Protein AF-A0AB35I0H0-F1 (afdb_monomer_lite)

pLDDT: mean 89.59, std 9.56, range [46.78, 97.0]

Organism: Microbulbifer thermotolerans (NCBI:txid252514)

Radius of gyration: 13.0 Å; chains: 1; bounding box: 30×28×30 Å

Secondary structure (DSSP, 8-state):
-EEEEEE-STT--EEEE-HHHHHHSPTTS-----B-THHHHTTT--TTS-SEEEEEEESS------------TT-GGG-SB----

Sequence (85 aa):
EVRASVDCGSDCAGSLSLQESLQQIPVNEWTEMSIDLQCFAKQGVDFSRVESSLLLESEKPLSLAVADIKYVPAGAESTTLRCDG

Structure (mmCIF, N/CA/C/O backbone):
data_AF-A0AB35I0H0-F1
#
_entry.id   AF-A0AB35I0H0-F1
#
loop_
_atom_site.group_PDB
_atom_site.id
_atom_site.type_symbol
_atom_site.label_atom_id
_atom_site.label_alt_id
_atom_site.label_comp_id
_atom_site.label_asym_id
_atom_site.label_entity_id
_atom_site.label_seq_id
_atom_site.pdbx_PDB_ins_code
_atom_site.Cartn_x
_atom_site.Cartn_y
_atom_site.Cartn_z
_atom_site.occupancy
_atom_site.B_iso_or_equiv
_atom_site.auth_seq_id
_atom_site.auth_comp_id
_atom_site.auth_asym_id
_atom_site.auth_atom_id
_atom_site.pdbx_PDB_model_num
ATOM 1 N N . GLU A 1 1 ? -0.620 -5.401 13.632 1.00 90.69 1 GLU A N 1
ATOM 2 C CA . GLU A 1 1 ? -0.360 -4.535 12.472 1.00 90.69 1 GLU A CA 1
ATOM 3 C C . GLU A 1 1 ? -1.391 -4.845 11.387 1.00 90.69 1 GLU A C 1
ATOM 5 O O . GLU A 1 1 ? -1.957 -5.941 11.402 1.00 90.69 1 GLU A O 1
ATOM 10 N N . VAL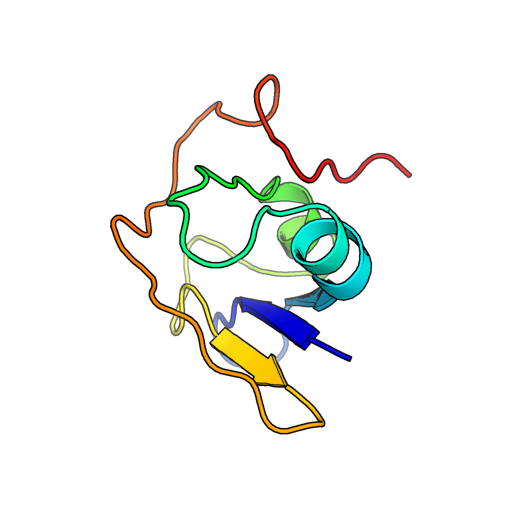 A 1 2 ? -1.659 -3.896 10.487 1.00 94.62 2 VAL A N 1
ATOM 11 C CA . VAL A 1 2 ? -2.429 -4.115 9.250 1.00 94.62 2 VAL A CA 1
ATOM 12 C C . VAL A 1 2 ? -1.600 -3.590 8.087 1.00 94.62 2 VAL A C 1
ATOM 14 O O . VAL A 1 2 ? -1.093 -2.471 8.176 1.00 94.62 2 VAL A O 1
ATOM 17 N N . ARG A 1 3 ? -1.465 -4.373 7.017 1.00 95.69 3 ARG A N 1
ATOM 18 C CA . ARG A 1 3 ? -0.667 -4.030 5.837 1.00 95.69 3 ARG A CA 1
ATOM 19 C C . ARG A 1 3 ? -1.481 -4.072 4.559 1.00 95.69 3 ARG A C 1
ATOM 21 O O . ARG A 1 3 ? -2.382 -4.896 4.425 1.00 95.69 3 ARG A O 1
ATOM 28 N N . ALA A 1 4 ? -1.118 -3.188 3.637 1.00 95.94 4 ALA A N 1
ATOM 29 C CA . ALA A 1 4 ? -1.513 -3.257 2.241 1.00 95.94 4 ALA A CA 1
ATOM 30 C C . ALA A 1 4 ? -0.294 -3.590 1.390 1.00 95.94 4 ALA A C 1
ATOM 32 O O . ALA A 1 4 ? 0.746 -2.942 1.526 1.00 95.94 4 ALA A O 1
ATOM 33 N N . SER A 1 5 ? -0.451 -4.560 0.497 1.00 96.50 5 SER A N 1
ATOM 34 C CA . SER A 1 5 ? 0.610 -5.009 -0.399 1.00 96.50 5 SER A CA 1
ATOM 35 C C . SER A 1 5 ? 0.134 -5.012 -1.852 1.00 96.50 5 SER A C 1
ATOM 37 O O . SER A 1 5 ? -1.048 -5.235 -2.129 1.00 96.50 5 SER A O 1
ATOM 39 N N . VAL A 1 6 ? 1.066 -4.773 -2.773 1.00 97.00 6 VAL A N 1
ATOM 40 C CA . VAL A 1 6 ? 0.900 -4.996 -4.216 1.00 97.00 6 VAL A CA 1
ATOM 41 C C . VAL A 1 6 ? 1.933 -6.029 -4.639 1.00 97.00 6 VAL A C 1
ATOM 43 O O . VAL A 1 6 ? 3.100 -5.917 -4.262 1.00 97.00 6 VAL A O 1
ATOM 46 N N . ASP A 1 7 ? 1.501 -7.018 -5.416 1.00 95.69 7 ASP A N 1
ATOM 47 C CA . ASP A 1 7 ? 2.348 -8.092 -5.936 1.00 95.69 7 ASP A CA 1
ATOM 48 C C . ASP A 1 7 ? 2.299 -8.100 -7.475 1.00 95.69 7 ASP A C 1
ATOM 50 O O . ASP A 1 7 ? 1.217 -8.026 -8.071 1.00 95.69 7 ASP A O 1
ATOM 54 N N . CYS A 1 8 ? 3.464 -8.170 -8.120 1.00 95.25 8 CYS A N 1
ATOM 55 C CA . CYS A 1 8 ? 3.616 -8.300 -9.575 1.00 95.25 8 CYS A CA 1
ATOM 56 C C . CYS A 1 8 ? 4.422 -9.540 -10.008 1.00 95.25 8 CYS A C 1
ATOM 58 O O . CYS A 1 8 ? 4.956 -9.594 -11.123 1.00 95.25 8 CYS A O 1
ATOM 60 N N . GLY A 1 9 ? 4.523 -10.533 -9.122 1.00 92.44 9 GLY A N 1
ATOM 61 C CA . GLY A 1 9 ? 5.250 -11.775 -9.330 1.00 92.44 9 GLY A CA 1
ATOM 62 C C . GLY A 1 9 ? 6.646 -11.757 -8.702 1.00 92.44 9 GLY A C 1
ATOM 63 O O . GLY A 1 9 ? 6.908 -11.113 -7.685 1.00 92.44 9 GLY A O 1
ATOM 64 N N . SER A 1 10 ? 7.567 -12.518 -9.298 1.00 90.06 10 SER A N 1
ATOM 65 C CA . SER A 1 10 ? 8.890 -12.779 -8.717 1.00 90.06 10 SER A CA 1
ATOM 66 C C . SER A 1 10 ? 9.688 -1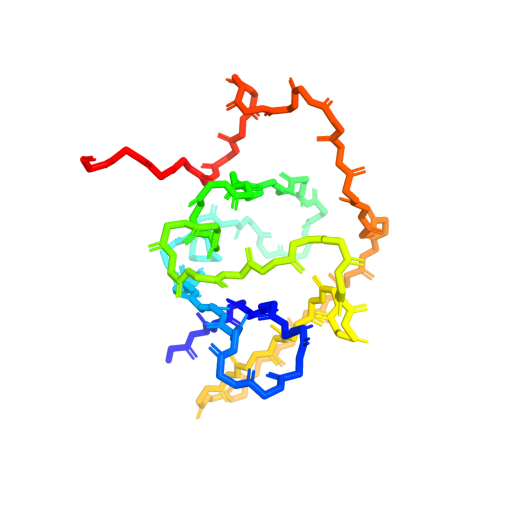1.502 -8.433 1.00 90.06 10 SER A C 1
ATOM 68 O O . SER A 1 10 ? 9.998 -10.743 -9.350 1.00 90.06 10 SER A O 1
ATOM 70 N N . ASP A 1 11 ? 10.060 -11.333 -7.161 1.00 87.06 11 ASP A N 1
ATOM 71 C CA . ASP A 1 11 ? 10.932 -10.275 -6.640 1.00 87.06 11 ASP A CA 1
ATOM 72 C C . ASP A 1 11 ? 10.469 -8.836 -6.932 1.00 87.06 11 ASP A C 1
ATOM 74 O O . ASP A 1 11 ? 11.297 -7.934 -7.053 1.00 87.06 11 ASP A O 1
ATOM 78 N N . CYS A 1 12 ? 9.156 -8.594 -7.036 1.00 92.94 12 CYS A N 1
ATOM 79 C CA . CYS A 1 12 ? 8.637 -7.246 -7.296 1.00 92.94 12 CYS A CA 1
ATOM 80 C C . CYS A 1 12 ? 7.419 -6.851 -6.442 1.00 92.94 12 CYS A C 1
ATOM 82 O O . CYS A 1 12 ? 6.626 -6.008 -6.835 1.00 92.94 12 CYS A O 1
ATOM 84 N N . ALA A 1 13 ? 7.262 -7.416 -5.245 1.00 94.94 13 ALA A N 1
ATOM 85 C CA . ALA A 1 13 ? 6.205 -7.009 -4.317 1.00 94.94 13 ALA A CA 1
ATOM 86 C C . ALA A 1 13 ? 6.612 -5.806 -3.443 1.00 94.94 13 ALA A C 1
ATOM 88 O O . ALA A 1 13 ? 7.785 -5.611 -3.128 1.00 94.94 13 ALA A O 1
ATOM 89 N N . GLY A 1 14 ? 5.627 -5.026 -2.999 1.00 95.44 14 GLY A N 1
ATOM 90 C CA . GLY A 1 14 ? 5.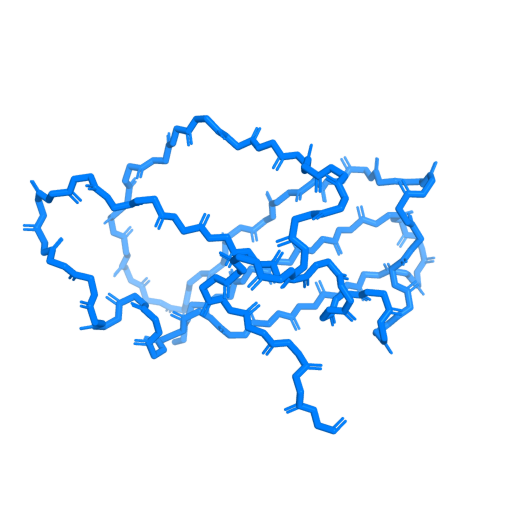816 -3.909 -2.070 1.00 95.44 14 GLY A CA 1
ATOM 91 C C . GLY A 1 14 ? 4.697 -3.859 -1.040 1.00 95.44 14 GLY A C 1
ATOM 92 O O . GLY A 1 14 ? 3.557 -4.202 -1.349 1.00 95.44 14 GLY A O 1
ATOM 93 N N . SER A 1 15 ? 5.009 -3.419 0.179 1.00 95.50 15 SER A N 1
ATOM 94 C CA . SER A 1 15 ? 4.059 -3.386 1.295 1.00 95.50 15 SER A CA 1
ATOM 95 C C . SER A 1 15 ? 4.182 -2.101 2.110 1.00 95.50 15 SER A C 1
ATOM 97 O O . SER A 1 15 ? 5.275 -1.562 2.283 1.00 95.50 15 SER A O 1
ATOM 99 N N . LEU A 1 16 ? 3.070 -1.601 2.643 1.00 94.25 16 LEU A N 1
ATOM 100 C CA . LEU A 1 16 ? 3.068 -0.530 3.639 1.00 94.25 16 LEU A CA 1
ATOM 101 C C . LEU A 1 16 ? 2.117 -0.846 4.790 1.00 94.25 16 LEU A C 1
ATOM 103 O O . LEU A 1 16 ? 1.117 -1.550 4.636 1.00 94.25 16 LEU A O 1
ATOM 107 N N . SER A 1 17 ? 2.418 -0.275 5.953 1.00 93.81 17 SER A N 1
ATOM 108 C CA . SER A 1 17 ? 1.512 -0.314 7.096 1.00 93.81 17 SER A CA 1
ATOM 109 C C . SER A 1 17 ? 0.340 0.642 6.879 1.00 93.81 17 SER A C 1
ATOM 111 O O . SER A 1 17 ? 0.532 1.805 6.535 1.00 93.81 17 SER A O 1
ATOM 113 N N . LEU A 1 18 ? -0.873 0.154 7.132 1.00 92.88 18 LEU A N 1
ATOM 114 C CA . LEU A 1 18 ? -2.101 0.951 7.202 1.00 92.88 18 LEU A CA 1
ATOM 115 C C . LEU A 1 18 ? -2.509 1.266 8.649 1.00 92.88 18 LEU A C 1
ATOM 117 O O . LEU A 1 18 ? -3.590 1.803 8.887 1.00 92.88 18 LEU A O 1
ATOM 121 N N . GLN A 1 19 ? -1.685 0.891 9.632 1.00 92.38 19 GLN A N 1
ATOM 122 C CA . GLN A 1 19 ? -2.087 0.859 11.037 1.00 92.38 19 GLN A CA 1
ATOM 123 C C . GLN A 1 19 ? -2.551 2.221 11.565 1.00 92.38 19 GLN A C 1
ATOM 125 O O . GLN A 1 19 ? -3.583 2.282 12.233 1.00 92.38 19 GLN A O 1
ATOM 130 N N . GLU A 1 20 ? -1.797 3.285 11.288 1.00 90.75 20 GLU A N 1
ATOM 131 C CA . GLU A 1 20 ? -2.110 4.636 11.766 1.00 90.75 20 GLU A CA 1
ATOM 132 C C . GLU A 1 20 ? -3.338 5.205 11.050 1.00 90.75 20 GLU A C 1
ATOM 134 O O . GLU A 1 20 ? -4.242 5.727 11.698 1.00 90.75 20 GLU A O 1
ATOM 139 N N . SER A 1 21 ? -3.430 5.028 9.729 1.00 90.19 21 SER A N 1
ATOM 140 C CA . SER A 1 21 ? -4.566 5.520 8.943 1.00 90.19 21 SER A CA 1
ATOM 141 C C . SER A 1 21 ? -5.876 4.854 9.348 1.00 90.19 21 SER A C 1
ATOM 143 O O . SER A 1 21 ? -6.873 5.540 9.537 1.00 90.19 21 SER A O 1
ATOM 145 N N . LEU A 1 22 ? -5.881 3.533 9.555 1.00 91.00 22 LEU A N 1
ATOM 146 C CA . LEU A 1 22 ? -7.082 2.817 9.994 1.00 91.00 22 LEU A CA 1
ATOM 147 C C . LEU A 1 22 ? -7.523 3.214 11.410 1.00 91.00 22 LEU A C 1
ATOM 149 O O . LEU A 1 22 ? -8.714 3.183 11.698 1.00 91.00 22 LEU A O 1
ATOM 153 N N . GLN A 1 23 ? -6.597 3.607 12.292 1.00 91.12 23 GLN A N 1
ATOM 154 C CA . GLN A 1 23 ? -6.938 4.100 13.635 1.00 91.12 23 GLN A CA 1
ATOM 155 C C . GLN A 1 23 ? -7.603 5.481 13.621 1.00 91.12 23 GLN A C 1
ATOM 157 O O . GLN A 1 23 ? -8.281 5.836 14.583 1.00 91.12 23 GLN A O 1
ATOM 162 N N . GLN A 1 24 ? -7.402 6.258 12.557 1.00 90.50 24 GLN A N 1
ATOM 163 C CA . GLN A 1 24 ? -7.979 7.594 12.399 1.00 90.50 24 GLN A CA 1
ATOM 164 C C . GLN A 1 24 ? -9.348 7.577 11.708 1.00 90.50 24 GLN A C 1
ATOM 166 O O . GLN A 1 24 ? -10.031 8.599 11.687 1.00 90.50 24 GLN A O 1
ATOM 171 N N . ILE A 1 25 ? -9.758 6.434 11.153 1.00 91.00 25 ILE A N 1
ATOM 172 C CA . ILE A 1 25 ? -11.019 6.300 10.426 1.00 91.00 25 ILE A CA 1
ATOM 173 C C . ILE A 1 25 ? -12.176 6.035 11.399 1.00 91.00 25 ILE A C 1
ATOM 175 O O . ILE A 1 25 ? -12.060 5.166 12.271 1.00 91.00 25 ILE A O 1
ATOM 179 N N . PRO A 1 26 ? -13.310 6.746 11.257 1.00 92.38 26 PRO A N 1
ATOM 180 C CA . PRO A 1 26 ? -14.502 6.476 12.048 1.00 92.38 26 PRO A CA 1
ATOM 181 C C . PRO A 1 26 ? -15.054 5.069 11.777 1.00 92.38 26 PRO A C 1
ATOM 183 O O . PRO A 1 26 ? -15.212 4.629 10.639 1.00 92.38 26 PRO A O 1
ATOM 186 N N . VAL A 1 27 ? -15.370 4.348 12.852 1.00 93.81 27 VAL A N 1
ATOM 187 C CA . VAL A 1 27 ? -15.947 3.000 12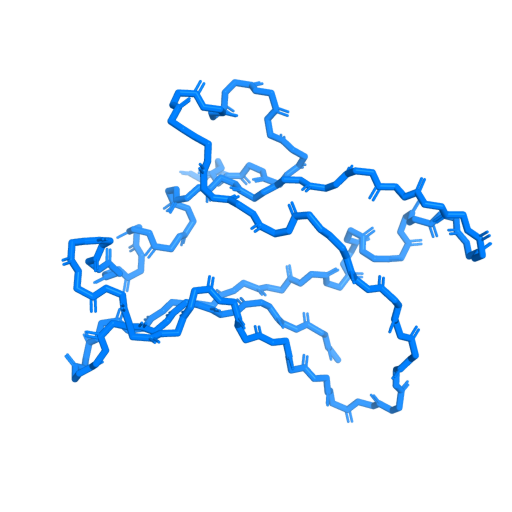.773 1.00 93.81 27 VAL A CA 1
ATOM 188 C C . VAL A 1 27 ? -17.402 3.085 12.302 1.00 93.81 27 VAL A C 1
ATOM 190 O O . VAL A 1 27 ? -18.159 3.917 12.790 1.00 93.81 27 VAL A O 1
ATOM 193 N N . ASN A 1 28 ? -17.808 2.160 11.424 1.00 93.69 28 ASN A N 1
ATOM 194 C CA . ASN A 1 28 ? -19.140 2.080 10.800 1.00 93.69 28 ASN A CA 1
ATOM 195 C C . ASN A 1 28 ? -19.474 3.212 9.812 1.00 93.69 28 ASN A C 1
ATOM 197 O O . ASN A 1 28 ? -20.644 3.405 9.483 1.00 93.69 28 ASN A O 1
ATOM 201 N N . GLU A 1 29 ? -18.466 3.915 9.296 1.00 94.38 29 GLU A N 1
ATOM 202 C CA . GLU A 1 29 ? -18.634 4.943 8.269 1.00 94.38 29 GLU A CA 1
ATOM 203 C C . GLU A 1 29 ? -17.742 4.654 7.055 1.00 94.38 29 GLU A C 1
ATOM 205 O O . GLU A 1 29 ? -16.592 4.232 7.188 1.00 94.38 29 GLU A O 1
ATOM 210 N N . TRP A 1 30 ? -18.272 4.878 5.849 1.00 95.25 30 TRP A N 1
ATOM 211 C CA . TRP A 1 30 ? -17.477 4.790 4.626 1.00 95.25 30 TRP A CA 1
ATOM 212 C C . TRP A 1 30 ? -16.524 5.978 4.550 1.00 95.25 30 TRP A C 1
ATOM 214 O O . TRP A 1 30 ? -16.959 7.127 4.558 1.00 95.25 30 TRP A O 1
ATOM 224 N N . THR A 1 31 ? -15.230 5.692 4.437 1.00 92.69 31 THR A N 1
ATOM 225 C CA . THR A 1 31 ? -14.188 6.703 4.241 1.00 92.69 31 THR A CA 1
ATOM 226 C C . THR A 1 31 ? -13.422 6.380 2.967 1.00 92.69 31 THR A C 1
ATOM 228 O O . THR A 1 31 ? -12.922 5.265 2.815 1.00 92.69 31 THR A O 1
ATOM 231 N N . GLU A 1 32 ? -13.332 7.343 2.049 1.00 92.12 32 GLU A N 1
ATOM 232 C CA . GLU A 1 32 ? -12.473 7.208 0.873 1.00 92.12 32 GLU A CA 1
ATOM 233 C C . GLU A 1 32 ? -11.009 7.320 1.310 1.00 92.12 32 GLU A C 1
ATOM 235 O O . GLU A 1 32 ? -10.609 8.278 1.974 1.00 92.12 32 GLU A O 1
ATOM 240 N N . MET A 1 33 ? -10.216 6.315 0.950 1.00 89.69 33 MET A N 1
ATOM 241 C CA . MET A 1 33 ? -8.780 6.279 1.190 1.00 89.69 33 MET A CA 1
ATOM 242 C C . MET A 1 33 ? -8.062 6.127 -0.135 1.00 89.69 33 MET A C 1
ATOM 244 O O . MET A 1 33 ? -8.469 5.344 -0.993 1.00 89.69 33 MET A O 1
ATOM 248 N N . SER A 1 34 ? -6.926 6.793 -0.258 1.00 91.44 34 SER A N 1
ATOM 249 C CA . SER A 1 34 ? -6.020 6.569 -1.372 1.00 91.44 34 SER A CA 1
ATOM 250 C C . SER A 1 34 ? -4.587 6.427 -0.879 1.00 91.44 34 SER A C 1
ATOM 252 O O . SER A 1 34 ? -4.182 7.034 0.115 1.00 91.44 34 SER A O 1
ATOM 254 N N . ILE A 1 35 ? -3.823 5.617 -1.606 1.00 91.31 35 ILE A N 1
ATOM 255 C CA . ILE A 1 35 ? -2.415 5.334 -1.343 1.00 91.31 35 ILE A CA 1
ATOM 256 C C . ILE A 1 35 ? -1.623 5.829 -2.545 1.00 91.31 35 ILE A C 1
ATOM 258 O O . ILE A 1 35 ? -1.958 5.493 -3.682 1.00 91.31 35 ILE A O 1
ATOM 262 N N . ASP A 1 36 ? -0.585 6.632 -2.306 1.00 92.06 36 ASP A N 1
ATOM 263 C CA . ASP A 1 36 ? 0.355 6.999 -3.359 1.00 92.06 36 ASP A CA 1
ATOM 264 C C . ASP A 1 36 ? 1.025 5.736 -3.910 1.00 92.06 36 ASP A C 1
ATOM 266 O O . ASP A 1 36 ? 1.719 5.016 -3.189 1.00 92.06 36 ASP A O 1
ATOM 270 N N . LEU A 1 37 ? 0.854 5.468 -5.204 1.00 91.69 37 LEU A N 1
ATOM 271 C CA . LEU A 1 37 ? 1.462 4.303 -5.843 1.00 91.69 37 LEU A CA 1
ATOM 272 C C . LEU A 1 37 ? 2.997 4.355 -5.805 1.00 91.69 37 LEU A C 1
ATOM 274 O O . LEU A 1 37 ? 3.644 3.306 -5.852 1.00 91.69 37 LEU A O 1
ATOM 278 N N . GLN A 1 38 ? 3.593 5.540 -5.618 1.00 90.75 38 GLN A N 1
ATOM 279 C CA . GLN A 1 38 ? 5.033 5.673 -5.407 1.00 90.75 38 GLN A CA 1
ATOM 280 C C . GLN A 1 38 ? 5.527 4.946 -4.152 1.00 90.75 38 GLN A C 1
ATOM 282 O O . GLN A 1 38 ? 6.687 4.536 -4.116 1.00 90.75 38 GLN A O 1
ATOM 287 N N . CYS A 1 39 ? 4.666 4.714 -3.154 1.00 91.94 39 CYS A N 1
ATOM 288 C CA . CYS A 1 39 ? 4.997 3.896 -1.985 1.00 91.94 39 CYS A CA 1
ATOM 289 C C . CYS A 1 39 ? 5.440 2.485 -2.350 1.00 91.94 39 CYS A C 1
ATOM 291 O O . CYS A 1 39 ? 6.342 1.930 -1.726 1.00 91.94 39 CYS A O 1
ATOM 293 N N . PHE A 1 40 ? 4.801 1.918 -3.367 1.00 94.06 40 PHE A N 1
ATOM 294 C CA . PHE A 1 40 ? 5.061 0.576 -3.857 1.00 94.06 40 PHE A CA 1
ATOM 295 C C . PHE A 1 40 ? 6.148 0.587 -4.933 1.00 94.06 40 PHE A C 1
ATOM 297 O O . PHE A 1 40 ? 7.045 -0.253 -4.911 1.00 94.06 40 PHE A O 1
ATOM 304 N N . ALA A 1 41 ? 6.134 1.580 -5.829 1.00 92.94 41 ALA A N 1
ATOM 305 C CA . ALA A 1 41 ? 7.140 1.701 -6.884 1.00 92.94 41 ALA A CA 1
ATOM 306 C C . ALA A 1 41 ? 8.560 1.880 -6.313 1.00 92.94 41 ALA A C 1
ATOM 308 O O . ALA A 1 41 ? 9.499 1.246 -6.791 1.00 92.94 41 ALA A O 1
ATOM 309 N N . LYS A 1 42 ? 8.722 2.666 -5.234 1.00 92.50 42 LYS A N 1
ATOM 310 C CA . LYS A 1 42 ? 10.005 2.811 -4.515 1.00 92.50 42 LYS A CA 1
ATOM 311 C C . LYS A 1 42 ? 10.512 1.489 -3.915 1.00 92.50 42 LYS A C 1
ATOM 313 O O . LYS A 1 42 ? 11.708 1.365 -3.671 1.00 92.50 42 LYS A O 1
ATOM 318 N N . GLN A 1 43 ? 9.628 0.514 -3.691 1.00 94.62 43 GLN A N 1
ATOM 319 C CA . GLN A 1 43 ? 9.968 -0.826 -3.198 1.00 94.62 43 GLN A CA 1
ATOM 320 C C . GLN A 1 43 ? 10.236 -1.834 -4.327 1.00 94.62 43 GLN A C 1
ATOM 322 O O . GLN A 1 43 ? 10.578 -2.976 -4.042 1.00 94.62 43 GLN A O 1
ATOM 327 N N . GLY A 1 44 ? 10.127 -1.422 -5.596 1.00 94.12 44 GLY A N 1
ATOM 328 C CA . GLY A 1 44 ? 10.402 -2.272 -6.757 1.00 94.12 44 GLY A CA 1
ATOM 329 C C . GLY A 1 44 ? 9.165 -2.848 -7.446 1.00 94.12 44 GLY A C 1
ATOM 330 O O . GLY A 1 44 ? 9.321 -3.650 -8.364 1.00 94.12 44 GLY A O 1
ATOM 331 N N . VAL A 1 45 ? 7.953 -2.432 -7.059 1.00 96.44 45 VAL A N 1
ATOM 332 C CA . VAL A 1 45 ? 6.727 -2.861 -7.745 1.00 96.44 45 VAL A CA 1
ATOM 333 C C . VAL A 1 45 ? 6.691 -2.341 -9.178 1.00 96.44 45 VAL A C 1
ATOM 335 O O . VAL A 1 45 ? 6.723 -1.134 -9.425 1.00 96.44 45 VAL A O 1
ATOM 338 N N . ASP A 1 46 ? 6.552 -3.270 -10.120 1.00 94.62 46 ASP A N 1
ATOM 339 C CA . ASP A 1 46 ? 6.288 -2.998 -11.526 1.00 94.62 46 ASP A CA 1
ATOM 340 C C . ASP A 1 46 ? 4.778 -3.044 -11.800 1.00 94.62 46 ASP A C 1
ATOM 342 O O . ASP A 1 46 ? 4.167 -4.103 -11.979 1.00 94.62 46 ASP A O 1
ATOM 346 N N . PHE A 1 47 ? 4.171 -1.860 -11.881 1.00 92.75 47 PHE A N 1
ATOM 347 C CA . PHE A 1 47 ? 2.741 -1.715 -12.147 1.00 92.75 47 PHE A CA 1
ATOM 348 C C . PHE A 1 47 ? 2.306 -2.184 -13.548 1.00 92.75 47 PHE A C 1
ATOM 350 O O . PHE A 1 47 ? 1.108 -2.320 -13.792 1.00 92.75 47 PHE A O 1
ATOM 357 N N . SER A 1 48 ? 3.238 -2.468 -14.466 1.00 92.94 48 SER A N 1
ATOM 358 C CA . SER A 1 48 ? 2.913 -3.074 -15.764 1.00 92.94 48 SER A CA 1
ATOM 359 C C . SER A 1 48 ? 2.670 -4.587 -15.685 1.00 92.94 48 SER A C 1
ATOM 361 O O . SER A 1 48 ? 2.196 -5.181 -16.655 1.00 92.94 48 SER A O 1
ATOM 363 N N . ARG A 1 49 ? 2.961 -5.210 -14.533 1.00 94.31 49 ARG A N 1
ATOM 364 C CA . ARG A 1 49 ? 2.944 -6.668 -14.330 1.00 94.31 49 ARG A CA 1
ATOM 365 C C . ARG A 1 49 ? 2.126 -7.123 -13.116 1.00 94.31 49 ARG A C 1
ATOM 367 O O . ARG A 1 49 ? 2.304 -8.244 -12.661 1.00 94.31 49 ARG A O 1
ATOM 374 N N . VAL A 1 50 ? 1.258 -6.266 -12.575 1.00 94.69 50 VAL A N 1
ATOM 375 C CA . VAL A 1 50 ? 0.490 -6.553 -11.347 1.00 94.69 50 VAL A CA 1
ATOM 376 C C . VAL A 1 50 ? -0.302 -7.854 -11.475 1.00 94.69 50 VAL A C 1
ATOM 378 O O . VAL A 1 50 ? -1.154 -7.985 -12.353 1.00 94.69 50 VAL A O 1
ATOM 381 N N . GLU A 1 51 ? -0.056 -8.778 -10.550 1.00 94.44 51 GLU A N 1
ATOM 382 C CA . GLU A 1 51 ? -0.809 -10.025 -10.408 1.00 94.44 51 GLU A CA 1
ATOM 383 C C . GLU A 1 51 ? -1.869 -9.895 -9.308 1.00 94.44 51 GLU A C 1
ATOM 385 O O . GLU A 1 51 ? -2.988 -10.381 -9.461 1.00 94.44 51 GLU A O 1
ATOM 390 N N . SER A 1 52 ? -1.548 -9.182 -8.222 1.00 93.69 52 SER A N 1
ATOM 391 C CA . SER A 1 52 ? -2.484 -8.870 -7.139 1.00 93.69 52 SER A CA 1
ATOM 392 C C . SER A 1 52 ? -2.444 -7.382 -6.804 1.00 93.69 52 SER A C 1
ATOM 394 O O . SER A 1 52 ? -1.457 -6.862 -6.282 1.00 93.69 52 SER A O 1
ATOM 396 N N . SER A 1 53 ? -3.545 -6.689 -7.104 1.00 89.88 53 SER A N 1
ATOM 397 C CA . SER A 1 53 ? -3.623 -5.224 -7.038 1.00 89.88 53 SER A CA 1
ATOM 398 C C . SER A 1 53 ? -3.780 -4.654 -5.629 1.00 89.88 53 SER A C 1
ATOM 400 O O . SER A 1 53 ? -3.464 -3.485 -5.410 1.00 89.88 53 SER A O 1
ATOM 402 N N . LEU A 1 54 ? -4.306 -5.455 -4.699 1.00 93.19 54 LEU A N 1
ATOM 403 C CA . LEU A 1 54 ? -4.405 -5.139 -3.278 1.00 93.19 54 LEU A CA 1
ATOM 404 C C . LEU A 1 54 ? -4.489 -6.440 -2.477 1.00 93.19 54 LEU A C 1
ATOM 406 O O . LEU A 1 54 ? -5.469 -7.176 -2.591 1.00 93.19 54 LEU A O 1
ATOM 410 N N . LEU A 1 55 ? -3.498 -6.683 -1.627 1.00 94.81 55 LEU A N 1
ATOM 411 C CA . LEU A 1 55 ? -3.586 -7.662 -0.550 1.00 94.81 55 LEU A CA 1
ATOM 412 C C . LEU A 1 55 ? -3.704 -6.918 0.776 1.00 94.81 55 LEU A C 1
ATOM 414 O O . LEU A 1 55 ? -2.959 -5.968 1.015 1.00 94.81 55 LEU A O 1
ATOM 418 N N . LEU A 1 56 ? -4.635 -7.350 1.627 1.00 94.69 56 LEU A N 1
ATOM 419 C CA . LEU A 1 56 ? -4.791 -6.842 2.986 1.00 94.69 56 LEU A CA 1
ATOM 420 C C . LEU A 1 56 ? -4.457 -7.947 3.977 1.00 94.69 56 LEU A C 1
ATOM 422 O O . LEU A 1 56 ? -5.101 -8.995 3.998 1.00 94.69 56 LEU A O 1
ATOM 426 N N . GLU A 1 57 ? -3.469 -7.683 4.820 1.00 95.44 57 GLU A N 1
ATOM 427 C CA . GLU A 1 57 ? -2.980 -8.630 5.814 1.00 95.44 57 GLU A CA 1
ATOM 428 C C . GLU A 1 57 ? -3.125 -8.020 7.204 1.00 95.44 57 GLU A C 1
ATOM 430 O O . GLU A 1 57 ? -2.809 -6.849 7.424 1.00 95.44 57 GLU A O 1
ATOM 435 N N . SER A 1 58 ? -3.610 -8.808 8.163 1.00 96.00 58 SER A N 1
ATOM 436 C CA . SER A 1 58 ? -3.707 -8.380 9.554 1.00 96.00 58 SER A CA 1
ATOM 437 C C . SER A 1 58 ? -3.191 -9.453 10.495 1.00 96.00 58 SER A C 1
ATOM 439 O O . SER A 1 58 ? -3.516 -10.629 10.365 1.00 96.00 58 SER A O 1
ATOM 441 N N . GLU A 1 59 ? -2.409 -9.027 11.483 1.00 95.31 59 GLU A N 1
ATOM 442 C CA . GLU A 1 59 ? -1.875 -9.918 12.518 1.00 95.31 59 GLU A CA 1
ATOM 443 C C . GLU A 1 59 ? -2.918 -10.305 13.578 1.00 95.31 59 GLU A C 1
ATOM 445 O O . GLU A 1 59 ? -2.703 -11.226 14.365 1.00 95.31 59 GLU A O 1
ATOM 450 N N . LYS A 1 60 ? -4.026 -9.562 13.664 1.00 93.56 60 LYS A N 1
ATOM 451 C CA . LYS A 1 60 ? -5.082 -9.741 14.669 1.00 93.56 60 LYS A CA 1
ATOM 452 C C . LYS A 1 60 ? -6.450 -9.736 13.985 1.00 93.56 60 LYS A C 1
ATOM 454 O O . LYS A 1 60 ? -6.556 -9.259 12.860 1.00 93.56 60 LYS A O 1
ATOM 459 N N . PRO A 1 61 ? -7.512 -10.235 14.644 1.00 94.88 61 PRO A N 1
ATOM 460 C CA . PRO A 1 61 ? -8.857 -10.160 14.089 1.00 94.88 61 PRO A CA 1
ATOM 461 C C . PRO A 1 61 ? -9.223 -8.728 13.687 1.00 94.88 61 PRO A C 1
ATOM 463 O O . PRO A 1 61 ? -9.116 -7.801 14.491 1.00 94.88 61 PRO A O 1
ATOM 466 N N . LEU A 1 62 ? -9.661 -8.576 12.442 1.00 92.00 62 LEU A N 1
ATOM 467 C CA . LEU A 1 62 ? -10.028 -7.311 11.827 1.00 92.00 62 LEU A CA 1
ATOM 468 C C . LEU A 1 62 ? -11.288 -7.529 10.987 1.00 92.00 62 LEU A C 1
ATOM 470 O O . LEU A 1 62 ? -11.373 -8.498 10.236 1.00 92.00 62 LEU A O 1
ATOM 474 N N . SER A 1 63 ? -12.260 -6.629 11.121 1.00 93.75 63 SER A N 1
ATOM 475 C CA . SER A 1 63 ? -13.478 -6.618 10.309 1.00 93.75 63 SER A CA 1
ATOM 476 C C . SER A 1 63 ? -13.494 -5.343 9.482 1.00 93.75 63 SER A C 1
ATOM 478 O O . SER A 1 63 ? -13.539 -4.252 10.046 1.00 93.75 63 SER A O 1
ATOM 480 N N . LEU A 1 64 ? -13.462 -5.481 8.158 1.00 92.50 64 LEU A N 1
ATOM 481 C CA . LEU A 1 64 ? -13.503 -4.372 7.209 1.00 92.50 64 LEU A CA 1
ATOM 482 C C . LEU A 1 64 ? -14.489 -4.680 6.084 1.00 92.50 64 LEU A C 1
ATOM 484 O O . LEU A 1 64 ? -14.591 -5.820 5.633 1.00 92.50 64 LEU A O 1
ATOM 488 N N . ALA A 1 65 ? -15.173 -3.641 5.613 1.00 94.81 65 ALA A N 1
ATOM 489 C CA . ALA A 1 65 ? -15.857 -3.640 4.329 1.00 94.81 65 ALA A CA 1
ATOM 490 C C . ALA A 1 65 ? -15.038 -2.784 3.358 1.00 94.81 65 ALA A C 1
ATOM 492 O O . ALA A 1 65 ? -14.595 -1.695 3.720 1.00 94.81 65 ALA A O 1
ATOM 493 N N . VAL A 1 66 ? -14.823 -3.280 2.141 1.00 94.00 66 VAL A N 1
ATOM 494 C CA . VAL A 1 66 ? -14.072 -2.580 1.090 1.00 94.00 66 VAL A CA 1
ATOM 495 C C . VAL A 1 66 ? -14.908 -2.522 -0.184 1.00 94.00 66 VAL A C 1
ATOM 497 O O . VAL A 1 66 ? -15.634 -3.466 -0.495 1.00 94.00 66 VAL A O 1
ATOM 500 N N . ALA A 1 67 ? -14.816 -1.410 -0.908 1.00 95.31 67 ALA A N 1
ATOM 501 C CA . ALA A 1 67 ? -15.518 -1.172 -2.166 1.00 95.31 67 ALA A CA 1
ATOM 502 C C . ALA A 1 67 ? -14.683 -0.248 -3.068 1.00 95.31 67 ALA A C 1
ATOM 504 O O . ALA A 1 67 ? -13.761 0.409 -2.590 1.00 95.31 67 ALA A O 1
ATOM 505 N N . ASP A 1 68 ? -15.000 -0.222 -4.366 1.00 94.06 68 ASP A N 1
ATOM 506 C CA . ASP A 1 68 ? -14.452 0.721 -5.356 1.00 94.06 68 ASP A CA 1
ATOM 507 C C . ASP A 1 68 ? -12.913 0.808 -5.430 1.00 94.06 68 ASP A C 1
ATOM 509 O O . ASP A 1 68 ? -12.335 1.872 -5.664 1.00 94.06 68 ASP A O 1
ATOM 513 N N . ILE A 1 69 ? -12.234 -0.335 -5.287 1.00 92.75 69 ILE A N 1
ATOM 514 C CA . ILE A 1 69 ? -10.774 -0.434 -5.419 1.00 92.75 69 ILE A CA 1
ATOM 515 C C . ILE A 1 69 ? -10.373 -0.179 -6.878 1.00 92.75 69 ILE A C 1
ATOM 517 O O . ILE A 1 69 ? -10.771 -0.915 -7.782 1.00 92.75 69 ILE A O 1
ATOM 521 N N . LYS A 1 70 ? -9.557 0.855 -7.108 1.00 92.44 70 LYS A N 1
ATOM 522 C CA . LYS A 1 70 ? -9.111 1.274 -8.444 1.00 92.44 70 LYS A CA 1
ATOM 523 C C . LYS A 1 70 ? -7.738 1.941 -8.401 1.00 92.44 70 LYS A C 1
ATOM 525 O O . LYS A 1 70 ? -7.405 2.632 -7.441 1.00 92.44 70 LYS A O 1
ATOM 530 N N . TYR A 1 71 ? -6.977 1.804 -9.484 1.00 91.25 71 TYR A N 1
ATOM 531 C CA . TYR A 1 71 ? -5.820 2.662 -9.737 1.00 91.25 71 TYR A CA 1
ATOM 532 C C . TYR A 1 71 ? -6.264 3.939 -10.446 1.00 91.25 71 TYR A C 1
ATOM 534 O O . TYR A 1 71 ? -6.972 3.888 -11.452 1.00 91.25 71 TYR A O 1
ATOM 542 N N . VAL A 1 72 ? -5.847 5.086 -9.907 1.00 89.56 72 VAL A N 1
ATOM 543 C CA . VAL A 1 72 ? -6.192 6.408 -10.436 1.00 89.56 72 VAL A CA 1
ATOM 544 C C . VAL A 1 72 ? -4.918 7.082 -10.955 1.00 89.56 72 VAL A C 1
ATOM 546 O O . VAL A 1 72 ? -4.035 7.405 -10.156 1.00 89.56 72 VAL A O 1
ATOM 549 N N . PRO A 1 73 ? -4.782 7.298 -12.275 1.00 83.31 73 PRO A N 1
ATOM 550 C CA . PRO A 1 73 ? -3.642 8.025 -12.820 1.00 83.31 73 PRO A CA 1
ATOM 551 C C . PRO A 1 73 ? -3.647 9.478 -12.327 1.00 83.31 73 PRO A C 1
ATOM 553 O O . PRO A 1 73 ? -4.705 10.078 -12.160 1.00 83.31 73 PRO A O 1
ATOM 556 N N . ALA A 1 74 ? -2.457 10.043 -12.109 1.00 78.06 74 ALA A N 1
ATOM 557 C CA . ALA A 1 74 ? -2.259 11.419 -11.633 1.00 78.06 74 ALA A CA 1
ATOM 558 C C . ALA A 1 74 ? -2.930 11.764 -10.278 1.00 78.06 74 ALA A C 1
ATOM 560 O O . ALA A 1 74 ? -3.114 12.936 -9.968 1.00 78.06 74 ALA A O 1
ATOM 561 N N . GLY A 1 75 ? -3.251 10.768 -9.441 1.00 72.56 75 GLY A N 1
ATOM 562 C CA . GLY A 1 75 ? -3.873 10.971 -8.121 1.00 72.56 75 GLY A CA 1
ATOM 563 C C . GLY A 1 75 ? -2.914 11.315 -6.970 1.00 72.56 75 GLY A C 1
ATOM 564 O O . GLY A 1 75 ? -3.354 11.404 -5.826 1.00 72.56 75 GLY A O 1
ATOM 565 N N . ALA A 1 76 ? -1.613 11.484 -7.238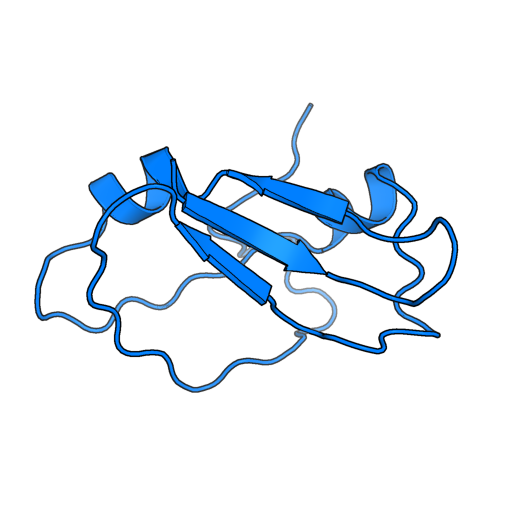 1.00 65.56 76 ALA A N 1
ATOM 566 C CA . ALA A 1 76 ? -0.593 11.665 -6.198 1.00 65.56 76 ALA A CA 1
ATOM 567 C C . ALA A 1 76 ? -0.819 12.927 -5.342 1.00 65.56 76 ALA A C 1
ATOM 569 O O . ALA A 1 76 ? -0.609 12.904 -4.131 1.00 65.56 76 ALA A O 1
ATOM 570 N N . GLU A 1 77 ? -1.317 14.020 -5.929 1.00 61.97 77 GLU A N 1
ATOM 571 C CA . 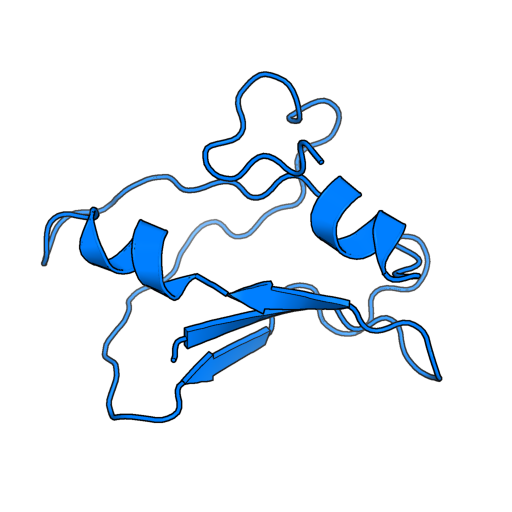GLU A 1 77 ? -1.520 15.274 -5.188 1.00 61.97 77 GLU A CA 1
ATOM 572 C C . GLU A 1 77 ? -2.665 15.199 -4.164 1.00 61.97 77 GLU A C 1
ATOM 574 O O . GLU A 1 77 ? -2.613 15.858 -3.122 1.00 61.97 77 GLU A O 1
ATOM 579 N N . SER A 1 78 ? -3.672 14.355 -4.404 1.00 62.12 78 SER A N 1
ATOM 580 C CA . SER A 1 78 ? -4.859 14.223 -3.554 1.00 62.12 78 SER A CA 1
ATOM 581 C C . SER A 1 78 ? -4.808 13.016 -2.620 1.00 62.12 78 SER A C 1
ATOM 583 O O . SER A 1 78 ? -5.844 12.632 -2.080 1.00 62.12 78 SER A O 1
ATOM 585 N N . THR A 1 79 ? -3.639 12.386 -2.450 1.00 68.81 79 THR A N 1
ATOM 586 C CA . THR A 1 79 ? -3.596 11.093 -1.771 1.00 68.81 79 THR A CA 1
ATOM 587 C C . THR A 1 79 ? -3.582 11.178 -0.240 1.00 68.81 79 THR A C 1
ATOM 589 O O . THR A 1 79 ? -2.820 11.964 0.327 1.00 68.81 79 THR A O 1
ATOM 592 N N . THR A 1 80 ? -4.410 10.364 0.432 1.00 71.69 80 THR A N 1
ATOM 593 C CA . THR A 1 80 ? -4.487 10.264 1.904 1.00 71.69 80 THR A CA 1
ATOM 594 C C . THR A 1 80 ? -3.182 9.750 2.512 1.00 71.69 80 THR A C 1
ATOM 596 O O . THR A 1 80 ? -2.742 10.242 3.548 1.00 71.69 80 THR A O 1
ATOM 599 N N . LEU A 1 81 ? -2.556 8.768 1.861 1.00 78.00 81 LEU A N 1
ATOM 600 C CA . LEU A 1 81 ? -1.287 8.168 2.262 1.00 78.00 81 LEU A CA 1
ATOM 601 C C . LEU A 1 81 ? -0.207 8.537 1.249 1.00 78.00 81 LEU A C 1
ATOM 603 O O . LEU A 1 81 ? -0.154 7.966 0.159 1.00 78.00 81 LEU A O 1
ATOM 607 N N . ARG A 1 82 ? 0.633 9.513 1.605 1.00 80.56 82 ARG A N 1
ATOM 608 C CA . ARG A 1 82 ? 1.748 9.996 0.778 1.00 80.56 82 ARG A CA 1
ATOM 609 C C . ARG A 1 82 ? 3.036 9.264 1.105 1.00 80.56 82 ARG A C 1
ATOM 611 O O . ARG A 1 82 ? 3.322 9.009 2.272 1.00 80.56 82 ARG A O 1
ATOM 618 N N . CYS A 1 83 ? 3.845 9.016 0.080 1.00 72.88 83 CYS A N 1
ATOM 619 C CA . CYS A 1 83 ? 5.205 8.523 0.258 1.00 72.88 83 CYS A CA 1
ATOM 620 C C . CYS A 1 83 ? 6.240 9.629 0.115 1.00 72.88 83 CYS A C 1
ATOM 622 O O . CYS A 1 83 ? 7.083 9.610 -0.789 1.00 72.88 83 CYS A O 1
ATOM 624 N N . ASP A 1 84 ? 6.188 10.546 1.080 1.00 59.69 84 ASP A N 1
ATOM 625 C CA . ASP A 1 84 ? 7.234 11.528 1.319 1.00 59.69 84 ASP A CA 1
ATOM 626 C C . ASP A 1 84 ? 8.184 11.004 2.402 1.00 59.69 84 ASP A C 1
ATOM 628 O O . ASP A 1 84 ? 7.876 10.967 3.594 1.00 59.69 84 ASP A O 1
ATOM 632 N N . GLY A 1 85 ? 9.344 10.572 1.919 1.00 46.78 85 GLY A N 1
ATOM 633 C CA . GLY A 1 85 ? 10.618 10.488 2.615 1.00 46.78 85 GLY A CA 1
ATOM 634 C C . GLY A 1 85 ? 11.657 11.061 1.668 1.00 46.78 85 GLY A C 1
ATOM 635 O O . GLY A 1 85 ? 11.576 10.699 0.465 1.00 46.78 85 GLY A O 1
#

InterPro domains:
  IPR041443 ExoP, galactose-binding-like domain [PF18559] (2-70)

Foldseek 3Di:
DKKKKWDLDDQQIAMDDCPVVVVPDDPPDDDDAFADCVNRVVSRHDPVRTPDGIDMDDPDDDDDDDDDDDDDPPCQVVHPHHPDD